Protein AF-A0A4R6C661-F1 (afdb_monomer_lite)

Organism: NCBI:txid1855823

Sequence (114 aa):
MKEDKLIQKWIRKNAFLNRPDEMLYRSRSTDLLYTQWMSAYVLKYIHFNYHDKVLCIGCHGGRWVSDIDRTVNIKGYILDQSVRQLQHAMHLYPHFNYDIQIIIFPLKNASFIR

InterPro domains:
  IPR029063 S-adenosyl-L-methionine-dependent methyltransferase superfamily [SSF53335] (18-104)

Foldseek 3Di:
DVVVVVVVVVVVVVVLLPDDLDPDPDDPPVCVVVLVVVLVVCVVPPDDAAAAEDEDEQNQLVQSVLVCCVVHVYHYDYHYSDSVSVVSVVVSPVNYDDDPDPPPDPPPDPPPDD

Secondary structure (DSSP, 8-state):
-HHHHHHHHHHHHHHHHT-------S-HHHHHHHHHHHHHHHHHH----TT-EEEEES-TT-HHHHHHHHHH--EEEEE-S-HHHHHHHHHH-TT------------S------

pLDDT: mean 71.37, std 15.48, range [35.06, 88.75]

Radius of gyration: 16.76 Å; chains: 1; bounding box: 48×44×36 Å

Structure (mmCIF, N/CA/C/O backbone):
data_AF-A0A4R6C661-F1
#
_entry.id   AF-A0A4R6C661-F1
#
loop_
_atom_site.group_PDB
_atom_site.id
_atom_site.type_symbol
_atom_site.label_atom_id
_atom_site.label_alt_id
_atom_site.label_comp_id
_atom_site.label_asym_id
_atom_site.label_entity_id
_atom_site.label_seq_id
_atom_site.pdbx_PDB_ins_code
_atom_site.Cartn_x
_atom_site.Cartn_y
_atom_site.Cartn_z
_atom_site.occupancy
_atom_site.B_iso_or_equiv
_atom_site.auth_seq_id
_atom_site.auth_comp_id
_atom_site.auth_asym_id
_atom_site.auth_atom_id
_atom_site.pdbx_PDB_model_num
ATOM 1 N N . MET A 1 1 ? 30.796 6.209 1.077 1.00 59.41 1 MET A N 1
ATOM 2 C CA . MET A 1 1 ? 30.272 4.986 1.749 1.00 59.41 1 MET A CA 1
ATOM 3 C C . MET A 1 1 ? 28.800 5.063 2.184 1.00 59.41 1 MET A C 1
ATOM 5 O O . MET A 1 1 ? 28.069 4.122 1.894 1.00 59.41 1 MET A O 1
ATOM 9 N N . LYS A 1 2 ? 28.327 6.108 2.895 1.00 72.88 2 LYS A N 1
ATOM 10 C CA . LYS A 1 2 ? 26.875 6.279 3.163 1.00 72.88 2 LYS A CA 1
ATOM 11 C C . LYS A 1 2 ? 26.110 6.774 1.926 1.00 72.88 2 LYS A C 1
ATOM 13 O O . LYS A 1 2 ? 25.039 6.247 1.646 1.00 72.88 2 LYS A O 1
ATOM 18 N N . GLU A 1 3 ? 26.687 7.701 1.162 1.00 76.88 3 GLU A N 1
ATOM 19 C CA . GLU A 1 3 ? 26.080 8.227 -0.072 1.00 76.88 3 GLU A CA 1
ATOM 20 C C . GLU A 1 3 ? 25.960 7.171 -1.171 1.00 76.88 3 GLU A C 1
ATOM 22 O O . GLU A 1 3 ? 24.870 6.977 -1.694 1.00 76.88 3 GLU A O 1
ATOM 27 N N . ASP A 1 4 ? 27.013 6.396 -1.439 1.00 83.94 4 ASP A N 1
ATOM 28 C CA . ASP A 1 4 ? 26.970 5.333 -2.459 1.00 83.94 4 ASP A CA 1
ATOM 29 C C . ASP A 1 4 ? 25.861 4.311 -2.184 1.00 83.94 4 ASP A C 1
ATOM 31 O O . ASP A 1 4 ? 25.165 3.865 -3.094 1.00 83.94 4 ASP A O 1
ATOM 35 N N . LYS A 1 5 ? 25.638 3.974 -0.906 1.00 79.81 5 LYS A N 1
ATOM 36 C CA . LYS A 1 5 ? 24.543 3.086 -0.492 1.00 79.81 5 LYS A CA 1
ATOM 37 C C . LYS A 1 5 ? 23.172 3.703 -0.769 1.00 79.81 5 LYS A C 1
ATOM 39 O O . LYS A 1 5 ? 22.267 2.984 -1.190 1.00 79.81 5 LYS A O 1
ATOM 44 N N . LEU A 1 6 ? 23.009 5.008 -0.551 1.00 76.56 6 LEU A N 1
ATOM 45 C CA . LEU A 1 6 ? 21.767 5.725 -0.852 1.00 76.56 6 LEU A CA 1
ATOM 46 C C . LEU A 1 6 ? 21.530 5.824 -2.363 1.00 76.56 6 LEU A C 1
ATOM 48 O O . LEU A 1 6 ? 20.419 5.548 -2.810 1.00 76.56 6 LEU A O 1
ATOM 52 N N . ILE A 1 7 ? 22.571 6.116 -3.144 1.00 81.44 7 ILE A N 1
ATOM 53 C CA . ILE A 1 7 ? 22.522 6.161 -4.612 1.00 81.44 7 ILE A CA 1
ATOM 54 C C . ILE A 1 7 ? 22.113 4.794 -5.168 1.00 81.44 7 ILE A C 1
ATOM 56 O O . ILE A 1 7 ? 21.169 4.697 -5.947 1.00 81.44 7 ILE A O 1
ATOM 60 N N . GLN A 1 8 ? 22.746 3.712 -4.711 1.00 83.06 8 GLN A N 1
ATOM 61 C CA . GLN A 1 8 ? 22.391 2.353 -5.130 1.00 83.06 8 GLN A CA 1
ATOM 62 C C . GLN A 1 8 ? 20.962 1.973 -4.722 1.00 83.06 8 GLN A C 1
ATOM 64 O O . GLN A 1 8 ? 20.235 1.348 -5.499 1.00 83.06 8 GLN A O 1
ATOM 69 N N . LYS A 1 9 ? 20.515 2.386 -3.528 1.00 81.25 9 LYS A N 1
ATOM 70 C CA . LYS A 1 9 ? 19.126 2.192 -3.086 1.00 81.25 9 LYS A CA 1
ATOM 71 C C . LYS A 1 9 ? 18.142 2.953 -3.983 1.00 81.25 9 LYS A C 1
ATOM 73 O O . LYS A 1 9 ? 17.096 2.407 -4.330 1.00 81.25 9 LYS A O 1
ATOM 78 N N . TRP A 1 10 ? 18.489 4.171 -4.395 1.00 78.50 10 TRP A N 1
ATOM 79 C CA . TRP A 1 10 ? 17.688 4.995 -5.299 1.00 78.50 10 TRP A CA 1
ATOM 80 C C . TRP A 1 10 ? 17.608 4.415 -6.715 1.00 78.50 10 TRP A C 1
ATOM 82 O O . TRP A 1 10 ? 16.513 4.289 -7.258 1.00 78.50 10 TRP A O 1
ATOM 92 N N . ILE A 1 11 ? 18.734 3.975 -7.285 1.00 81.44 11 ILE A N 1
ATOM 93 C CA . ILE A 1 11 ? 18.780 3.327 -8.607 1.00 81.44 11 ILE A CA 1
ATOM 94 C C . ILE A 1 11 ? 17.877 2.090 -8.627 1.00 81.44 11 ILE A C 1
ATOM 96 O O . ILE A 1 11 ? 17.048 1.946 -9.524 1.00 81.44 11 ILE A O 1
ATOM 100 N N . ARG A 1 12 ? 17.973 1.227 -7.605 1.00 81.94 12 ARG A N 1
ATOM 101 C CA . ARG A 1 12 ? 17.108 0.040 -7.477 1.00 81.94 12 ARG A CA 1
ATOM 102 C C . ARG A 1 12 ? 15.631 0.413 -7.372 1.00 81.94 12 ARG A C 1
ATOM 104 O O . ARG A 1 12 ? 14.800 -0.243 -7.994 1.00 81.94 12 ARG A O 1
ATOM 111 N N . LYS A 1 13 ? 15.309 1.473 -6.621 1.00 75.88 13 LYS A N 1
ATOM 112 C CA . LY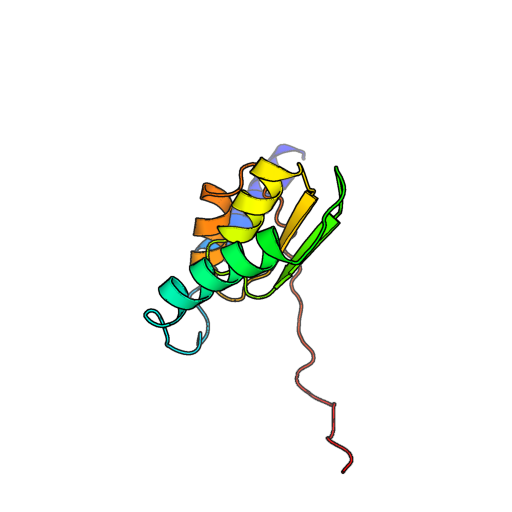S A 1 13 ? 13.940 1.989 -6.500 1.00 75.88 13 LYS A CA 1
ATOM 113 C C . LYS A 1 13 ? 13.403 2.441 -7.858 1.00 75.88 13 LYS A C 1
ATOM 115 O O . LYS A 1 13 ? 12.354 1.967 -8.271 1.00 75.88 13 LYS A O 1
ATOM 120 N N . ASN A 1 14 ? 14.131 3.298 -8.569 1.00 79.12 14 ASN A N 1
ATOM 121 C CA . ASN A 1 14 ? 13.705 3.792 -9.880 1.00 79.12 14 ASN A CA 1
ATOM 122 C C . ASN A 1 14 ? 13.568 2.669 -10.910 1.00 79.12 14 ASN A C 1
ATOM 124 O O . ASN A 1 14 ? 12.598 2.645 -11.661 1.00 79.12 14 ASN A O 1
ATOM 128 N N . ALA A 1 15 ? 14.495 1.709 -10.916 1.00 80.94 15 ALA A N 1
ATOM 129 C CA . ALA A 1 15 ? 14.414 0.554 -11.801 1.00 80.94 15 ALA A CA 1
ATOM 130 C C . ALA A 1 15 ? 13.159 -0.290 -11.535 1.00 80.94 15 ALA A C 1
ATOM 132 O O . ALA A 1 15 ? 12.548 -0.767 -12.482 1.00 80.94 15 ALA A O 1
ATOM 133 N N . PHE A 1 16 ? 12.763 -0.462 -10.269 1.00 76.25 16 PHE A N 1
ATOM 134 C CA . PHE A 1 16 ? 11.530 -1.160 -9.898 1.00 76.25 16 PHE A CA 1
ATOM 135 C C . PHE A 1 16 ? 10.277 -0.380 -10.314 1.00 76.25 16 PHE A C 1
ATOM 137 O O . PHE A 1 16 ? 9.399 -0.943 -10.958 1.00 76.25 16 PHE A O 1
ATOM 144 N N . LEU A 1 17 ? 10.225 0.917 -9.996 1.00 73.56 17 LEU A N 1
ATOM 145 C CA . LEU A 1 17 ? 9.088 1.801 -10.282 1.00 73.56 17 LEU A CA 1
ATOM 146 C C . LEU A 1 17 ? 8.780 1.944 -11.780 1.00 73.56 17 LEU A C 1
ATOM 148 O O . LEU A 1 17 ? 7.640 2.213 -12.144 1.00 73.56 17 LEU A O 1
ATOM 152 N N . ASN A 1 18 ? 9.784 1.756 -12.636 1.00 77.75 18 ASN A N 1
ATOM 153 C CA . ASN A 1 18 ? 9.648 1.855 -14.087 1.00 77.75 18 ASN A CA 1
ATOM 154 C C . ASN A 1 18 ? 9.471 0.496 -14.782 1.00 77.75 18 ASN A C 1
ATOM 156 O O . ASN A 1 18 ? 9.477 0.446 -16.014 1.00 77.75 18 ASN A O 1
ATOM 160 N N . ARG A 1 19 ? 9.336 -0.615 -14.040 1.00 73.44 19 ARG A N 1
ATOM 161 C CA . ARG A 1 19 ? 9.057 -1.914 -14.666 1.00 73.44 19 ARG A CA 1
ATOM 162 C C . ARG A 1 19 ? 7.684 -1.883 -15.346 1.00 73.44 19 ARG A C 1
ATOM 164 O O . ARG A 1 19 ? 6.741 -1.330 -14.776 1.00 73.44 19 ARG A O 1
ATOM 171 N N . PRO A 1 20 ? 7.546 -2.471 -16.546 1.00 70.94 20 PRO A N 1
ATOM 172 C CA . PRO A 1 20 ? 6.233 -2.670 -17.139 1.00 70.94 20 PRO A CA 1
ATOM 173 C C . PRO A 1 20 ? 5.406 -3.588 -16.234 1.00 70.94 20 PRO A C 1
ATOM 175 O O . PRO A 1 20 ? 5.946 -4.503 -15.616 1.00 70.94 20 PRO A O 1
ATOM 178 N N . ASP A 1 21 ? 4.098 -3.350 -16.162 1.00 66.12 21 ASP A N 1
ATOM 179 C CA . ASP A 1 21 ? 3.200 -4.284 -15.489 1.00 66.12 21 ASP A CA 1
ATOM 180 C C . ASP A 1 21 ? 3.219 -5.617 -16.257 1.00 66.12 21 ASP A C 1
ATOM 182 O O . ASP A 1 21 ? 2.717 -5.701 -17.382 1.00 66.12 21 ASP A O 1
ATOM 186 N N . GLU A 1 22 ? 3.828 -6.652 -15.684 1.00 62.00 22 GLU A N 1
ATOM 187 C CA . GLU A 1 22 ? 3.827 -7.992 -16.270 1.00 62.00 22 GLU A CA 1
ATOM 188 C C . GLU A 1 22 ? 2.397 -8.547 -16.244 1.00 62.00 22 GLU A C 1
ATOM 190 O O . GLU A 1 22 ? 1.809 -8.648 -15.174 1.00 62.00 22 GLU A O 1
ATOM 195 N N . MET A 1 23 ? 1.829 -8.835 -17.427 1.00 54.38 23 MET A N 1
ATOM 196 C CA . MET A 1 23 ? 0.532 -9.496 -17.689 1.00 54.38 23 MET A CA 1
ATOM 197 C C . MET A 1 23 ? -0.483 -9.508 -16.528 1.00 54.38 23 MET A C 1
ATOM 199 O O . MET A 1 23 ? -1.004 -10.553 -16.139 1.00 54.38 23 MET A O 1
ATOM 203 N N . LEU A 1 24 ? -0.820 -8.328 -16.005 1.00 54.56 24 LEU A N 1
ATOM 204 C CA . LEU A 1 24 ? -1.910 -8.185 -15.050 1.00 54.56 24 LEU A CA 1
ATOM 205 C C . LEU A 1 24 ? -3.205 -8.535 -15.769 1.00 54.56 24 LEU A C 1
ATOM 207 O O . LEU A 1 24 ? -3.547 -7.900 -16.774 1.00 54.56 24 LEU A O 1
ATOM 211 N N . TYR A 1 25 ? -3.914 -9.547 -15.271 1.00 50.19 25 TYR A N 1
ATOM 212 C CA . TYR A 1 25 ? -5.229 -9.910 -15.782 1.00 50.19 25 TYR A CA 1
ATOM 213 C C . TYR A 1 25 ? -6.087 -8.647 -15.898 1.00 50.19 25 TYR A C 1
ATOM 215 O O . TYR A 1 25 ? -6.327 -7.925 -14.930 1.00 50.19 25 TYR A O 1
ATOM 223 N N . ARG A 1 26 ? -6.475 -8.349 -17.142 1.00 49.50 26 ARG A N 1
ATOM 224 C CA . ARG A 1 26 ? -7.253 -7.176 -17.524 1.00 49.50 26 ARG A CA 1
ATOM 225 C C . ARG A 1 26 ? -8.552 -7.152 -16.733 1.00 49.50 26 ARG A C 1
ATOM 227 O O . ARG A 1 26 ? -9.484 -7.857 -17.097 1.00 49.50 26 ARG A O 1
ATOM 234 N N . SER A 1 27 ? -8.652 -6.268 -15.749 1.00 52.91 27 SER A N 1
ATOM 235 C CA . SER A 1 27 ? -9.954 -5.749 -15.351 1.00 52.91 27 SER A CA 1
ATOM 236 C C . SER A 1 27 ? -9.865 -4.417 -14.604 1.00 52.91 27 SER A C 1
ATOM 238 O O . SER A 1 27 ? -10.164 -4.309 -13.420 1.00 52.91 27 SER A O 1
ATOM 240 N N . ARG A 1 28 ? -9.514 -3.346 -15.331 1.00 55.28 28 ARG A N 1
ATOM 241 C CA . ARG A 1 28 ? -9.591 -1.966 -14.806 1.00 55.28 28 ARG A CA 1
ATOM 242 C C . ARG A 1 28 ? -10.980 -1.605 -14.253 1.00 55.28 28 ARG A C 1
ATOM 244 O O . ARG A 1 28 ? -11.088 -0.695 -13.441 1.00 55.28 28 ARG A O 1
ATOM 251 N N . SER A 1 29 ? -12.028 -2.289 -14.713 1.00 54.94 29 SER A N 1
ATOM 252 C CA . SER A 1 29 ? -13.424 -1.968 -14.406 1.00 54.94 29 SER A CA 1
ATOM 253 C C . SER A 1 29 ? -13.957 -2.691 -13.167 1.00 54.94 29 SER A C 1
ATOM 255 O O . SER A 1 29 ? -14.735 -2.100 -12.424 1.00 54.94 29 SER A O 1
ATOM 257 N N . THR A 1 30 ? -13.555 -3.945 -12.911 1.00 56.50 30 THR A N 1
ATOM 258 C CA . THR A 1 30 ? -14.001 -4.648 -11.690 1.00 56.50 30 THR A CA 1
ATOM 259 C C . THR A 1 30 ? -13.293 -4.133 -10.447 1.00 56.50 30 THR A C 1
ATOM 261 O O . THR A 1 30 ? -13.900 -4.134 -9.380 1.00 56.50 30 THR A O 1
ATOM 264 N N . ASP A 1 31 ? -12.059 -3.641 -10.584 1.00 60.56 31 ASP 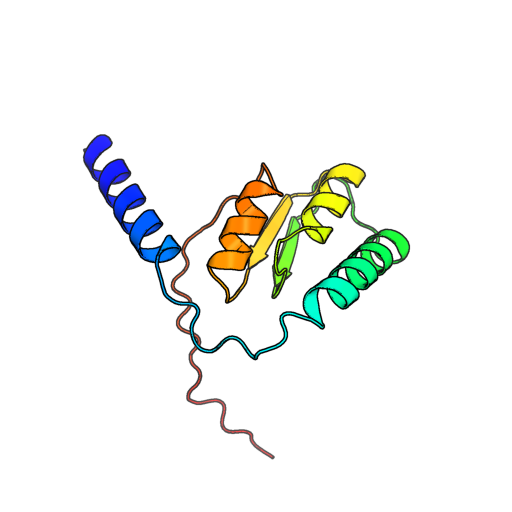A N 1
ATOM 265 C CA . ASP A 1 31 ? -11.258 -3.138 -9.466 1.00 60.56 31 ASP A CA 1
ATOM 266 C C . ASP A 1 31 ? -12.009 -2.069 -8.661 1.00 60.56 31 ASP A C 1
ATOM 268 O O . ASP A 1 31 ? -12.175 -2.209 -7.452 1.00 60.56 31 ASP A O 1
ATOM 272 N N . LEU A 1 32 ? -12.544 -1.027 -9.306 1.00 62.44 32 LEU A N 1
ATOM 273 C CA . LEU A 1 32 ? -13.150 0.110 -8.596 1.00 62.44 32 LEU A CA 1
ATOM 274 C C . LEU A 1 32 ? -14.360 -0.278 -7.732 1.00 62.44 32 LEU A C 1
ATOM 276 O O . LEU A 1 32 ? -14.496 0.222 -6.615 1.00 62.44 32 LEU A O 1
ATOM 280 N N . LEU A 1 33 ? -15.211 -1.183 -8.220 1.00 65.62 33 LEU A N 1
ATOM 281 C CA . LEU A 1 33 ? -16.395 -1.633 -7.484 1.00 65.62 33 LEU A CA 1
ATOM 282 C C . LEU A 1 33 ? -16.024 -2.610 -6.365 1.00 65.62 33 LEU A C 1
ATOM 284 O O . LEU A 1 33 ? -16.467 -2.441 -5.228 1.00 65.62 33 LEU A O 1
ATOM 288 N N . TYR A 1 34 ? -15.162 -3.589 -6.658 1.00 69.69 34 TYR A N 1
ATOM 289 C CA . TYR A 1 34 ? -14.755 -4.584 -5.666 1.00 69.69 34 TYR A CA 1
ATOM 290 C C . TYR A 1 34 ? -13.952 -3.966 -4.522 1.00 69.69 34 TYR A C 1
ATOM 292 O O . TYR A 1 34 ? -14.194 -4.308 -3.365 1.00 69.69 34 TYR A O 1
ATOM 300 N N . THR A 1 35 ? -13.050 -3.016 -4.800 1.00 69.88 35 THR A N 1
ATOM 301 C CA . THR A 1 35 ? -12.212 -2.431 -3.737 1.00 69.88 35 THR A CA 1
ATOM 302 C C . THR A 1 35 ? -13.051 -1.664 -2.713 1.00 69.88 35 THR A C 1
ATOM 304 O O . THR A 1 35 ? -12.792 -1.742 -1.512 1.00 69.88 35 THR A O 1
ATOM 307 N N . GLN A 1 36 ? -14.076 -0.930 -3.163 1.00 72.38 36 GLN A N 1
ATOM 308 C CA . GLN A 1 36 ? -14.936 -0.160 -2.263 1.00 72.38 36 GLN A CA 1
ATOM 309 C C . GLN A 1 36 ? -15.810 -1.075 -1.400 1.00 72.38 36 GLN A C 1
ATOM 311 O O . GLN A 1 36 ? -15.930 -0.852 -0.194 1.00 72.38 36 GLN A O 1
ATOM 316 N N . TRP A 1 37 ? -16.387 -2.119 -1.999 1.00 77.75 37 TRP A N 1
ATOM 317 C CA . TRP A 1 37 ? -17.197 -3.093 -1.267 1.00 77.75 37 TRP A CA 1
ATOM 318 C C . TRP A 1 37 ? -16.361 -3.864 -0.251 1.00 77.75 37 TRP A C 1
ATOM 320 O O . TRP A 1 37 ? -16.805 -4.060 0.879 1.00 77.75 37 TRP A O 1
ATOM 330 N N . MET A 1 38 ? -15.130 -4.228 -0.614 1.00 76.88 38 MET A N 1
ATOM 331 C CA . MET A 1 38 ? -14.247 -4.951 0.290 1.00 76.88 38 MET A CA 1
ATOM 332 C C . MET A 1 38 ? -13.755 -4.076 1.446 1.00 76.88 38 MET A C 1
ATOM 334 O O . MET A 1 38 ? -13.720 -4.550 2.578 1.00 76.88 38 MET A O 1
ATOM 338 N N . SER A 1 39 ? -13.473 -2.788 1.204 1.00 74.88 39 SER A N 1
ATOM 339 C CA . SER A 1 39 ? -13.161 -1.830 2.280 1.00 74.88 39 SER A CA 1
ATOM 340 C C . SER A 1 39 ? -14.292 -1.768 3.311 1.00 74.88 39 SER A C 1
ATOM 342 O O . SER A 1 39 ? -14.075 -1.979 4.505 1.00 74.88 39 SER A O 1
ATOM 344 N N . ALA A 1 40 ? -15.529 -1.571 2.840 1.00 80.25 40 ALA A N 1
ATOM 345 C CA . ALA A 1 40 ? -16.701 -1.495 3.706 1.00 80.25 40 ALA A CA 1
ATOM 346 C C . ALA A 1 40 ? -16.968 -2.812 4.455 1.00 80.25 40 ALA A C 1
ATOM 348 O O . ALA A 1 40 ? -17.312 -2.790 5.635 1.00 80.25 40 ALA A O 1
ATOM 349 N N . TYR A 1 41 ? -16.792 -3.957 3.788 1.00 84.06 41 TYR A N 1
ATOM 350 C CA . TYR A 1 41 ? -16.931 -5.273 4.407 1.00 84.06 41 TYR A CA 1
ATOM 351 C C . TYR A 1 41 ? -15.922 -5.466 5.544 1.00 84.06 41 TYR A C 1
ATOM 353 O O . TYR A 1 41 ? -16.304 -5.820 6.659 1.00 84.06 41 TYR A O 1
ATOM 361 N N . VAL A 1 42 ? -14.644 -5.193 5.284 1.00 81.12 42 VAL A N 1
ATOM 362 C CA . VAL A 1 42 ? -13.567 -5.396 6.258 1.00 81.12 42 VAL A CA 1
ATOM 363 C C . VAL A 1 42 ? -13.753 -4.494 7.475 1.00 81.12 42 VAL A C 1
ATOM 365 O O . VAL A 1 42 ? -13.709 -4.989 8.594 1.00 81.12 42 VAL A O 1
ATOM 368 N N . LEU A 1 43 ? -14.058 -3.209 7.276 1.00 78.94 43 LEU A N 1
ATOM 369 C CA . LEU A 1 43 ? -14.314 -2.277 8.381 1.00 78.94 43 LEU A CA 1
ATOM 370 C C . LEU A 1 43 ? -15.541 -2.655 9.223 1.00 78.94 43 LEU A C 1
ATOM 372 O O . LEU A 1 43 ? -15.575 -2.374 10.417 1.00 78.94 43 LEU A O 1
ATOM 376 N N . LYS A 1 44 ? -16.561 -3.265 8.608 1.00 86.00 44 LYS A N 1
ATOM 377 C CA . LYS A 1 44 ? -17.812 -3.608 9.295 1.00 86.00 44 LYS A CA 1
ATOM 378 C C . LYS A 1 44 ? -17.734 -4.926 10.062 1.00 86.00 44 LYS A C 1
ATOM 380 O O . LYS A 1 44 ? -18.339 -5.035 11.124 1.00 86.00 44 LYS A O 1
ATOM 385 N N . TYR A 1 45 ? -17.059 -5.931 9.507 1.00 87.00 45 TYR A N 1
ATOM 386 C CA . TYR A 1 45 ? -17.132 -7.306 10.013 1.00 87.00 45 TYR A CA 1
ATOM 387 C C . TYR A 1 45 ? -15.825 -7.826 10.608 1.00 87.00 45 TYR A C 1
ATOM 389 O O . TYR A 1 45 ? -15.851 -8.839 11.302 1.00 87.00 45 TYR A O 1
ATOM 397 N N . ILE A 1 46 ? -14.694 -7.165 10.356 1.00 85.94 46 ILE A N 1
ATOM 398 C CA . ILE A 1 46 ? -13.403 -7.559 10.919 1.00 85.94 46 ILE A CA 1
ATOM 399 C C . ILE A 1 46 ? -13.031 -6.576 12.023 1.00 85.94 46 ILE A C 1
ATOM 401 O O . ILE A 1 46 ? -13.082 -5.360 11.850 1.00 85.94 46 ILE A O 1
ATOM 405 N N . HIS A 1 47 ? -12.654 -7.115 13.177 1.00 85.12 47 HIS A N 1
ATOM 406 C CA . HIS A 1 47 ? -12.105 -6.324 14.267 1.00 85.12 47 HIS A CA 1
ATOM 407 C C . HIS A 1 47 ? -10.585 -6.337 14.205 1.00 85.12 47 HIS A C 1
ATOM 409 O O . HIS A 1 47 ? -9.961 -7.395 14.185 1.00 85.12 47 HIS A O 1
ATOM 415 N N . PHE A 1 48 ? -10.018 -5.136 14.184 1.00 85.75 48 PHE A N 1
ATOM 416 C CA . PHE A 1 48 ? -8.593 -4.894 14.335 1.00 85.75 48 PHE A CA 1
ATOM 417 C C . PHE A 1 48 ? -8.367 -4.263 15.703 1.00 85.75 48 PHE A C 1
ATOM 419 O O . PHE A 1 48 ? -9.175 -3.450 16.155 1.00 85.75 48 PHE A 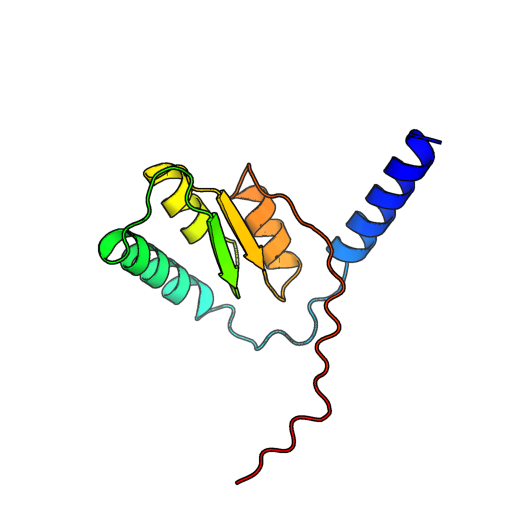O 1
ATOM 426 N N . ASN A 1 49 ? -7.268 -4.623 16.351 1.00 88.31 49 ASN A N 1
ATOM 427 C CA . ASN A 1 49 ? -6.795 -3.934 17.537 1.00 88.31 49 ASN A CA 1
ATOM 428 C C . ASN A 1 49 ? -5.814 -2.829 17.147 1.00 88.31 49 ASN A C 1
ATOM 430 O O . ASN A 1 49 ? -5.195 -2.838 16.077 1.00 88.31 49 ASN A O 1
ATOM 434 N N . TYR A 1 50 ? -5.652 -1.877 18.060 1.00 87.44 50 TYR A N 1
ATOM 435 C CA . TYR A 1 50 ? -4.657 -0.824 17.938 1.00 87.44 50 TYR A CA 1
ATOM 436 C C . TYR A 1 50 ? -3.256 -1.426 17.733 1.00 87.44 50 TYR A C 1
ATOM 438 O O . TYR A 1 50 ? -2.839 -2.301 18.492 1.00 87.44 50 TYR A O 1
ATOM 446 N N . HIS A 1 51 ? -2.534 -0.949 16.715 1.00 86.31 51 HIS A N 1
ATOM 447 C CA . HIS A 1 51 ? -1.208 -1.432 16.304 1.00 86.31 51 HIS A CA 1
ATOM 448 C C . HIS A 1 51 ? -1.115 -2.875 15.779 1.00 86.31 51 HIS A C 1
ATOM 450 O O . HIS A 1 51 ? -0.002 -3.398 15.629 1.00 86.31 51 HIS A O 1
ATOM 456 N N . ASP A 1 52 ? -2.233 -3.500 15.406 1.00 88.62 52 ASP A N 1
ATOM 457 C CA . ASP A 1 52 ? -2.184 -4.787 14.712 1.00 88.62 52 ASP A CA 1
ATOM 458 C C . ASP A 1 52 ? -1.395 -4.693 13.397 1.00 88.62 52 ASP A C 1
ATOM 460 O O . ASP A 1 52 ? -1.441 -3.701 12.666 1.00 88.62 52 ASP A O 1
ATOM 464 N N . LYS A 1 53 ? -0.645 -5.754 13.082 1.00 88.75 53 LYS A N 1
ATOM 465 C CA . LYS A 1 53 ? 0.095 -5.876 11.820 1.00 88.75 53 LYS A CA 1
ATOM 466 C C . LYS A 1 53 ? -0.805 -6.521 10.775 1.00 88.75 53 LYS A C 1
ATOM 468 O O . LYS A 1 53 ? -1.174 -7.682 10.925 1.00 88.75 53 LYS A O 1
ATOM 473 N N . VAL A 1 54 ? -1.099 -5.803 9.696 1.00 85.12 54 VAL A N 1
ATOM 474 C CA . VAL A 1 54 ? -2.017 -6.266 8.647 1.00 85.12 54 VAL A CA 1
ATOM 475 C C . VAL A 1 54 ? -1.255 -6.426 7.341 1.00 85.12 54 VAL A C 1
ATOM 477 O O . VAL A 1 54 ? -0.727 -5.453 6.810 1.00 85.12 54 VAL A O 1
ATOM 480 N N . LEU A 1 55 ? -1.192 -7.654 6.821 1.00 85.81 55 LEU A N 1
ATOM 481 C CA . LEU A 1 55 ? -0.689 -7.926 5.476 1.00 85.81 55 LEU A CA 1
ATOM 482 C C . LEU A 1 55 ? -1.856 -7.946 4.495 1.00 85.81 55 LEU A C 1
ATOM 484 O O . LEU A 1 55 ? -2.804 -8.710 4.647 1.00 85.81 55 LEU A O 1
ATOM 488 N N . CYS A 1 56 ? -1.736 -7.134 3.462 1.00 80.94 56 CYS A N 1
ATOM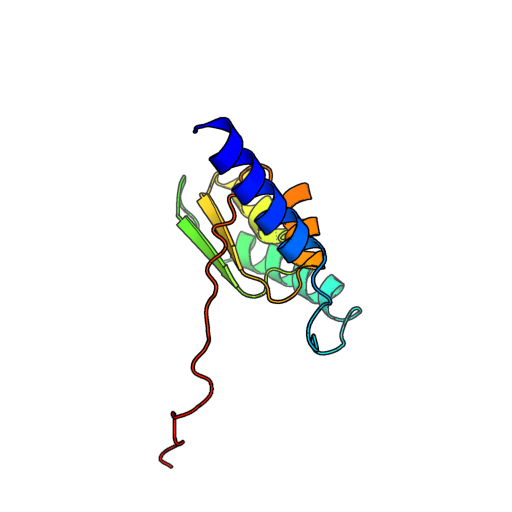 489 C CA . CYS A 1 56 ? -2.671 -7.055 2.369 1.00 80.94 56 CYS A CA 1
ATOM 490 C C . CYS A 1 56 ? -1.982 -7.554 1.089 1.00 80.94 56 CYS A C 1
ATOM 492 O O . CYS A 1 56 ? -0.887 -7.105 0.748 1.00 80.94 56 CYS A O 1
ATOM 494 N N . ILE A 1 57 ? -2.621 -8.497 0.394 1.00 81.19 57 ILE A N 1
ATOM 495 C CA . ILE A 1 57 ? -2.152 -9.093 -0.864 1.00 81.19 57 ILE A CA 1
ATOM 496 C C . ILE A 1 57 ? -3.188 -8.771 -1.942 1.00 81.19 57 ILE A C 1
ATOM 498 O O . ILE A 1 57 ? -4.370 -9.028 -1.732 1.00 81.19 57 ILE A O 1
ATOM 502 N N . GLY A 1 58 ? -2.762 -8.218 -3.079 1.00 75.62 58 GLY A N 1
ATOM 503 C CA . GLY A 1 58 ? -3.682 -7.769 -4.132 1.00 75.62 58 GLY A CA 1
ATOM 504 C C . GLY A 1 58 ? -4.487 -6.546 -3.696 1.00 75.62 58 GLY A C 1
ATOM 505 O O . GLY A 1 58 ? -5.702 -6.487 -3.853 1.00 75.62 58 GLY A O 1
ATOM 506 N N . CYS A 1 59 ? -3.817 -5.585 -3.061 1.00 73.50 59 CYS A N 1
ATOM 507 C CA . CYS A 1 59 ? -4.458 -4.417 -2.459 1.00 73.50 59 CYS A CA 1
ATOM 508 C C . CYS A 1 59 ? -4.923 -3.377 -3.471 1.00 73.50 59 CYS A C 1
ATOM 510 O O . CYS A 1 59 ? -5.554 -2.393 -3.065 1.00 73.50 59 CYS A O 1
ATOM 512 N N . HIS A 1 60 ? -4.536 -3.536 -4.739 1.00 78.25 60 HIS A N 1
ATOM 513 C CA . HIS A 1 60 ? -4.619 -2.504 -5.755 1.00 78.25 60 HIS A CA 1
ATOM 514 C C . HIS A 1 60 ? -4.014 -1.206 -5.192 1.00 78.25 60 HIS A C 1
ATOM 516 O O . HIS A 1 60 ? -2.913 -1.215 -4.639 1.00 78.25 60 HIS A O 1
ATOM 522 N N . GLY A 1 61 ? -4.737 -0.090 -5.258 1.00 77.00 61 GLY A N 1
ATOM 523 C CA . GLY A 1 61 ? -4.261 1.199 -4.760 1.00 77.00 61 GLY A CA 1
ATOM 524 C C . GLY A 1 61 ? -4.126 1.304 -3.235 1.00 77.00 61 GLY A C 1
ATOM 525 O O . GLY A 1 61 ? -3.826 2.384 -2.749 1.00 77.00 61 GLY A O 1
ATOM 526 N N . GLY A 1 62 ? -4.383 0.251 -2.450 1.00 80.44 62 GLY A N 1
ATOM 527 C CA . GLY A 1 62 ? -4.170 0.262 -0.994 1.00 80.44 62 GLY A CA 1
ATOM 528 C C . GLY A 1 62 ? -5.185 1.084 -0.189 1.00 80.44 62 GLY A C 1
ATOM 529 O O . GLY A 1 62 ? -4.993 1.298 1.006 1.00 80.44 62 GLY A O 1
ATOM 530 N N . ARG A 1 63 ? -6.282 1.527 -0.819 1.00 80.88 63 ARG A N 1
ATOM 531 C CA . ARG A 1 63 ? -7.291 2.411 -0.207 1.00 80.88 63 ARG A CA 1
ATOM 532 C C . ARG A 1 63 ? -7.880 1.849 1.087 1.00 80.88 63 ARG A C 1
ATOM 534 O O . ARG A 1 63 ? -7.900 2.537 2.095 1.00 80.88 63 ARG A O 1
ATOM 541 N N . TRP A 1 64 ? -8.303 0.592 1.071 1.00 80.81 64 TRP A N 1
ATOM 542 C CA . TRP A 1 64 ? -8.904 -0.057 2.235 1.00 80.81 64 TRP A CA 1
ATOM 543 C C . TRP A 1 64 ? -7.938 -0.204 3.417 1.00 80.81 64 TRP A C 1
ATOM 545 O O . TRP A 1 64 ? -8.335 0.024 4.552 1.00 80.81 64 TRP A O 1
ATOM 555 N N . VAL A 1 65 ? -6.656 -0.491 3.165 1.00 85.44 65 VAL A N 1
ATOM 556 C CA . VAL A 1 65 ? -5.622 -0.500 4.217 1.00 85.44 65 VAL A CA 1
ATOM 557 C C . VAL A 1 65 ? -5.480 0.890 4.837 1.00 85.44 65 VAL A C 1
ATOM 559 O O . VAL A 1 65 ? -5.392 1.010 6.056 1.00 85.44 65 VAL A O 1
ATOM 562 N N . SER A 1 66 ? -5.519 1.944 4.014 1.00 86.06 66 SER A N 1
ATOM 563 C CA . SER A 1 66 ? -5.513 3.325 4.505 1.00 86.06 66 SER A CA 1
ATOM 564 C C . SER A 1 66 ? -6.760 3.661 5.329 1.00 86.06 66 SER A C 1
ATOM 566 O O . SER A 1 66 ? -6.634 4.322 6.357 1.00 86.06 66 SER A O 1
ATOM 568 N N . ASP A 1 67 ? -7.943 3.198 4.921 1.00 84.44 67 ASP A N 1
ATOM 569 C CA . ASP A 1 67 ? -9.194 3.434 5.651 1.00 84.44 67 ASP A CA 1
ATOM 570 C C . ASP A 1 67 ? -9.202 2.725 7.025 1.00 84.44 67 ASP A C 1
ATOM 572 O O . ASP A 1 67 ? -9.595 3.324 8.030 1.00 84.44 67 ASP A O 1
ATOM 576 N N . ILE A 1 68 ? -8.716 1.478 7.095 1.00 84.88 68 ILE A N 1
ATOM 577 C CA . ILE A 1 68 ? -8.547 0.729 8.357 1.00 84.88 68 ILE A CA 1
ATOM 578 C C . ILE A 1 68 ? -7.558 1.444 9.276 1.00 84.88 68 ILE A C 1
ATOM 580 O O . ILE A 1 68 ? -7.849 1.650 10.454 1.00 84.88 68 ILE A O 1
ATOM 584 N N . ASP A 1 69 ? -6.415 1.871 8.741 1.00 86.88 69 ASP A N 1
ATOM 585 C CA . ASP A 1 69 ? -5.386 2.556 9.521 1.00 86.88 69 ASP A CA 1
ATOM 586 C C . ASP A 1 69 ? -5.863 3.885 10.100 1.00 86.88 69 ASP A C 1
ATOM 588 O O . ASP A 1 69 ? -5.671 4.156 11.280 1.00 86.88 69 ASP A O 1
ATOM 592 N N . ARG A 1 70 ? -6.599 4.676 9.317 1.00 85.69 70 ARG A N 1
ATOM 593 C CA . ARG A 1 70 ? -7.209 5.919 9.811 1.00 85.69 70 ARG A CA 1
ATOM 594 C C . ARG A 1 70 ? -8.203 5.695 10.949 1.00 85.69 70 ARG A C 1
ATOM 596 O O . ARG A 1 70 ? -8.434 6.614 11.728 1.00 85.69 70 ARG A O 1
ATOM 603 N N . THR A 1 71 ? -8.801 4.508 11.023 1.00 85.06 71 THR A N 1
ATOM 604 C CA . THR A 1 71 ? -9.837 4.178 12.008 1.00 85.06 71 THR A CA 1
ATOM 605 C C . THR A 1 71 ? -9.249 3.547 13.273 1.00 85.06 71 THR A C 1
ATOM 607 O O . THR A 1 71 ? -9.696 3.857 14.373 1.00 85.06 71 THR A O 1
ATOM 610 N N . VAL A 1 72 ? -8.250 2.669 13.131 1.00 85.00 72 VAL A N 1
ATOM 611 C CA . VAL A 1 72 ? -7.757 1.802 14.220 1.00 85.00 72 VAL A CA 1
ATOM 612 C C . VAL A 1 72 ? -6.257 1.981 14.513 1.00 85.00 72 VAL A C 1
ATOM 614 O O . VAL A 1 72 ? -5.783 1.535 15.554 1.00 85.00 72 VAL A O 1
ATOM 617 N N . ASN A 1 73 ? -5.508 2.684 13.657 1.00 86.44 73 ASN A N 1
ATOM 618 C CA . ASN A 1 73 ? -4.055 2.890 13.746 1.00 86.44 73 ASN A CA 1
ATOM 619 C C . ASN A 1 73 ? -3.258 1.568 13.711 1.00 86.44 73 ASN A C 1
ATOM 621 O O . ASN A 1 73 ? -2.626 1.148 14.689 1.00 86.44 73 ASN A O 1
ATOM 625 N N . ILE A 1 74 ? -3.331 0.886 12.569 1.00 87.81 74 ILE A N 1
ATOM 626 C CA . ILE A 1 74 ? -2.679 -0.403 12.308 1.00 87.81 74 ILE A CA 1
ATOM 627 C C . ILE A 1 74 ? -1.285 -0.207 11.696 1.00 87.81 74 ILE A C 1
ATOM 629 O O . ILE A 1 74 ? -0.896 0.865 11.247 1.00 87.81 74 ILE A O 1
ATOM 633 N N . LYS A 1 75 ? -0.510 -1.288 11.599 1.00 87.56 75 LYS A N 1
ATOM 634 C CA . LYS A 1 75 ? 0.702 -1.329 10.776 1.00 87.56 75 LYS A CA 1
ATOM 635 C C . LYS A 1 75 ? 0.447 -2.134 9.503 1.00 87.56 75 LYS A C 1
ATOM 637 O O . LYS A 1 75 ? 0.542 -3.364 9.518 1.00 87.56 75 LYS A O 1
ATOM 642 N N . GLY A 1 76 ? 0.136 -1.438 8.411 1.00 83.81 76 GLY A N 1
ATOM 643 C CA . GLY A 1 76 ? -0.168 -2.039 7.113 1.00 83.81 76 GLY A CA 1
ATOM 644 C C . GLY A 1 76 ? 1.072 -2.427 6.298 1.00 83.81 76 GLY A C 1
ATOM 645 O O . GLY A 1 76 ? 2.019 -1.652 6.175 1.00 83.81 76 GLY A O 1
ATOM 646 N N . TYR A 1 77 ? 1.035 -3.612 5.690 1.00 84.19 77 TYR A N 1
ATOM 647 C CA . TYR A 1 77 ? 1.974 -4.089 4.674 1.00 84.19 77 TYR A CA 1
ATOM 648 C C . TYR A 1 77 ? 1.187 -4.397 3.403 1.00 84.19 77 TYR A C 1
ATOM 650 O O . TYR A 1 77 ? 0.191 -5.113 3.456 1.00 84.19 77 TYR A O 1
ATOM 658 N N . ILE A 1 78 ? 1.620 -3.862 2.264 1.00 82.88 78 ILE A N 1
ATOM 659 C CA . ILE A 1 78 ? 0.911 -3.988 0.988 1.00 82.88 78 ILE A CA 1
ATOM 660 C C . ILE A 1 78 ? 1.799 -4.727 -0.007 1.00 82.88 78 ILE A C 1
ATOM 662 O O . ILE A 1 78 ? 2.931 -4.319 -0.267 1.00 82.88 78 ILE A O 1
ATOM 666 N N . LEU A 1 79 ? 1.256 -5.801 -0.571 1.00 79.75 79 LEU A N 1
ATOM 667 C CA . LEU A 1 79 ? 1.858 -6.591 -1.631 1.00 79.75 79 LEU A CA 1
ATOM 668 C C . LEU A 1 79 ? 0.928 -6.572 -2.847 1.00 79.75 79 LEU A C 1
ATOM 670 O O . LEU A 1 79 ? -0.239 -6.951 -2.750 1.00 79.75 79 LEU A O 1
ATOM 674 N N . ASP A 1 80 ? 1.445 -6.159 -3.998 1.00 77.75 80 ASP A N 1
ATOM 675 C CA . ASP A 1 80 ? 0.705 -6.166 -5.258 1.00 77.75 80 ASP A CA 1
ATOM 676 C C . ASP A 1 80 ? 1.650 -6.497 -6.419 1.00 77.75 80 ASP A C 1
ATOM 678 O O . ASP A 1 80 ? 2.848 -6.218 -6.365 1.00 77.75 80 ASP A O 1
ATOM 682 N N . GLN A 1 81 ? 1.102 -7.118 -7.458 1.00 75.38 81 GLN A N 1
ATOM 683 C CA . GLN A 1 81 ? 1.820 -7.446 -8.690 1.00 75.38 81 GLN A CA 1
ATOM 684 C C . GLN A 1 81 ? 1.969 -6.224 -9.609 1.00 75.38 81 GLN A C 1
ATOM 686 O O . GLN A 1 81 ? 2.913 -6.154 -10.394 1.00 75.38 81 GLN A O 1
ATOM 691 N N . SER A 1 82 ? 1.064 -5.244 -9.515 1.00 76.25 82 SER A N 1
ATOM 692 C CA . SER A 1 82 ? 1.139 -4.016 -10.299 1.00 76.25 82 SER A CA 1
ATOM 693 C C . SER A 1 82 ? 2.016 -2.979 -9.622 1.00 76.25 82 SER A C 1
ATOM 695 O O . SER A 1 82 ? 1.688 -2.441 -8.561 1.00 76.25 82 SER A O 1
ATOM 697 N N . VAL A 1 83 ? 3.090 -2.595 -10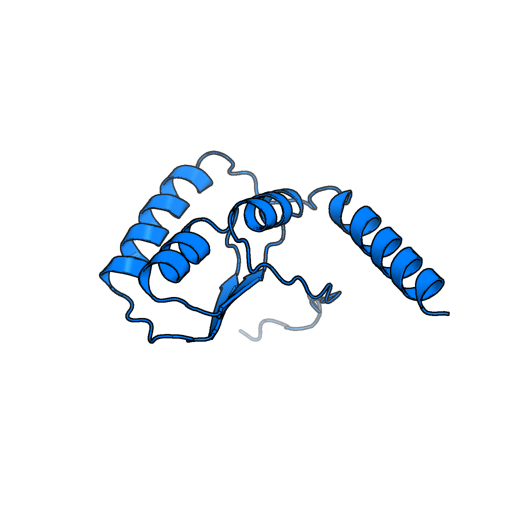.306 1.00 77.19 83 VAL A N 1
ATOM 698 C CA . VAL A 1 83 ? 3.962 -1.507 -9.856 1.00 77.19 83 VAL A CA 1
ATOM 699 C C . VAL A 1 83 ? 3.196 -0.185 -9.800 1.00 77.19 83 VAL A C 1
ATOM 701 O O . VAL A 1 83 ? 3.389 0.595 -8.868 1.00 77.19 83 VAL A O 1
ATOM 704 N N . ARG A 1 84 ? 2.274 0.052 -10.742 1.00 78.25 84 ARG A N 1
ATOM 705 C CA . ARG A 1 84 ? 1.431 1.258 -10.741 1.00 78.25 84 ARG A CA 1
ATOM 706 C C . ARG A 1 84 ? 0.464 1.306 -9.562 1.00 78.25 84 ARG A C 1
ATOM 708 O O . ARG A 1 84 ? 0.258 2.376 -8.994 1.00 78.25 84 ARG A O 1
ATOM 715 N N . GLN A 1 85 ? -0.104 0.170 -9.168 1.00 78.12 85 GLN A N 1
ATOM 716 C CA . GLN A 1 85 ? -0.961 0.112 -7.983 1.00 78.12 85 GLN A CA 1
ATOM 717 C C . GLN A 1 85 ? -0.155 0.302 -6.695 1.00 78.12 85 GLN A C 1
ATOM 719 O O . GLN A 1 85 ? -0.575 1.063 -5.827 1.00 78.12 85 GLN A O 1
ATOM 724 N N . LEU A 1 86 ? 1.047 -0.279 -6.607 1.00 79.06 86 LEU A N 1
ATOM 725 C CA . LEU A 1 86 ? 1.968 -0.020 -5.495 1.00 79.06 86 LEU A CA 1
ATOM 726 C C . LEU A 1 86 ? 2.342 1.462 -5.401 1.00 79.06 86 LEU A C 1
ATOM 728 O O . LEU A 1 86 ? 2.314 2.028 -4.313 1.00 79.06 86 LEU A O 1
ATOM 732 N N . GLN A 1 87 ? 2.638 2.115 -6.527 1.00 78.31 87 GLN A N 1
ATOM 733 C CA . GLN A 1 87 ? 2.879 3.561 -6.574 1.00 78.31 87 GLN A CA 1
ATOM 734 C C . GLN A 1 87 ? 1.679 4.354 -6.058 1.00 78.31 87 GLN A C 1
ATOM 736 O O . GLN A 1 87 ? 1.840 5.261 -5.245 1.00 78.31 87 GLN A O 1
ATOM 741 N N . HIS A 1 88 ? 0.472 3.997 -6.492 1.00 79.81 88 HIS A N 1
ATOM 742 C CA . HIS A 1 88 ? -0.748 4.629 -6.003 1.00 79.81 88 HIS A CA 1
ATOM 743 C C . HIS A 1 88 ? -0.913 4.434 -4.487 1.00 79.81 88 HIS A C 1
ATOM 745 O O . HIS A 1 88 ? -1.197 5.387 -3.762 1.00 79.81 88 HIS A O 1
ATOM 751 N N . ALA A 1 89 ? -0.654 3.225 -3.990 1.00 80.50 89 ALA A N 1
ATOM 752 C CA . ALA A 1 89 ? -0.707 2.908 -2.571 1.00 80.50 89 ALA A CA 1
ATOM 753 C C . ALA A 1 89 ? 0.321 3.693 -1.746 1.00 80.50 89 ALA A C 1
ATOM 755 O O . ALA A 1 89 ? -0.007 4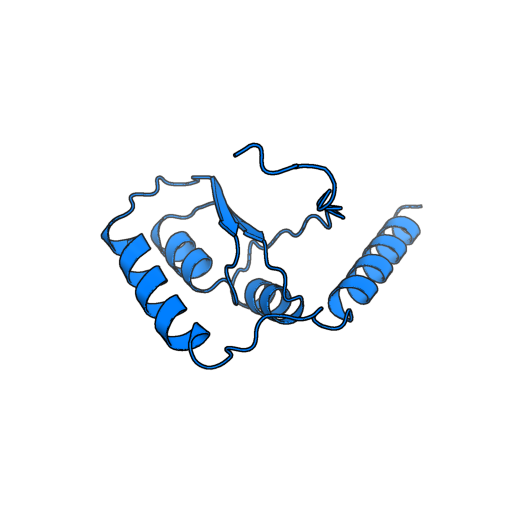.136 -0.649 1.00 80.50 89 ALA A O 1
ATOM 756 N N . MET A 1 90 ? 1.520 3.950 -2.281 1.00 79.56 90 MET A N 1
ATOM 757 C CA . MET A 1 90 ? 2.517 4.821 -1.642 1.00 79.56 90 MET A CA 1
ATOM 758 C C . MET A 1 90 ? 2.017 6.258 -1.462 1.00 79.56 90 MET A C 1
ATOM 760 O O . MET A 1 90 ? 2.404 6.920 -0.504 1.00 79.56 90 MET A O 1
ATOM 764 N N . HIS A 1 91 ? 1.180 6.755 -2.376 1.00 80.62 91 HIS A N 1
ATOM 765 C CA . HIS A 1 91 ? 0.591 8.089 -2.260 1.00 80.62 91 HIS A CA 1
ATOM 766 C C . HIS A 1 91 ? -0.581 8.137 -1.277 1.00 80.62 91 HIS A C 1
ATOM 768 O O . HIS A 1 91 ? -0.784 9.161 -0.627 1.00 80.62 91 HIS A O 1
ATOM 774 N N . LEU A 1 92 ? -1.354 7.053 -1.162 1.00 77.88 92 LEU A N 1
ATOM 775 C CA . LEU A 1 92 ? -2.504 6.993 -0.256 1.00 77.88 92 LEU A CA 1
ATOM 776 C C . LEU A 1 92 ? -2.125 6.633 1.183 1.00 77.88 92 LEU A C 1
ATOM 778 O O . LEU A 1 92 ? -2.765 7.116 2.118 1.00 77.88 92 LEU A O 1
ATOM 782 N N . TYR A 1 93 ? -1.105 5.796 1.366 1.00 78.25 93 TYR A N 1
ATOM 783 C CA . TYR A 1 93 ? -0.697 5.277 2.664 1.00 78.25 93 TYR A CA 1
ATOM 784 C C . TYR A 1 93 ? 0.626 5.922 3.117 1.00 78.25 93 TYR A C 1
ATOM 786 O O . TYR A 1 93 ? 1.692 5.551 2.629 1.00 78.25 93 TYR A O 1
ATOM 794 N N . PRO A 1 94 ? 0.611 6.881 4.060 1.00 64.38 94 PRO A N 1
ATOM 795 C CA . PRO A 1 94 ? 1.808 7.645 4.427 1.00 64.38 94 PRO A CA 1
ATOM 796 C C . PRO A 1 94 ? 2.866 6.812 5.173 1.00 64.38 94 PRO A C 1
ATOM 798 O O . PRO A 1 94 ? 4.037 7.186 5.196 1.00 64.38 94 PRO A O 1
ATOM 801 N N . HIS A 1 95 ? 2.484 5.666 5.748 1.00 66.38 95 HIS A N 1
ATOM 802 C CA . HIS A 1 95 ? 3.383 4.753 6.468 1.00 66.38 95 HIS A CA 1
ATOM 803 C C . HIS A 1 95 ? 3.953 3.633 5.585 1.00 66.38 95 HIS A C 1
ATOM 805 O O . HIS A 1 95 ? 4.485 2.641 6.089 1.00 66.38 95 HIS A O 1
ATOM 811 N N . PHE A 1 96 ? 3.853 3.778 4.261 1.00 61.03 96 PHE A N 1
ATOM 812 C CA . PHE A 1 96 ? 4.270 2.759 3.310 1.00 61.03 96 PHE A CA 1
ATOM 813 C C . PHE A 1 96 ? 5.786 2.546 3.340 1.00 61.03 96 PHE A C 1
ATOM 815 O O . PHE A 1 96 ? 6.567 3.351 2.829 1.00 61.03 96 PHE A O 1
ATOM 822 N N . ASN A 1 97 ? 6.205 1.418 3.907 1.00 57.19 97 ASN A N 1
ATOM 823 C CA . ASN A 1 97 ? 7.578 0.950 3.826 1.00 57.19 97 ASN A CA 1
ATOM 824 C C . ASN A 1 97 ? 7.609 -0.262 2.892 1.00 57.19 97 ASN A C 1
ATOM 826 O O . ASN A 1 97 ? 7.041 -1.304 3.211 1.00 57.19 97 ASN A O 1
ATOM 830 N N . TYR A 1 98 ? 8.232 -0.115 1.724 1.00 55.81 98 TYR A N 1
ATOM 831 C CA . TYR A 1 98 ? 8.440 -1.239 0.819 1.00 55.81 98 TYR A CA 1
ATOM 832 C C . TYR A 1 98 ? 9.789 -1.880 1.147 1.00 55.81 98 TYR A C 1
ATOM 834 O O . TYR A 1 98 ? 10.830 -1.223 1.088 1.00 55.81 98 TYR A O 1
ATOM 842 N N . ASP A 1 99 ? 9.780 -3.173 1.450 1.00 44.91 99 ASP A N 1
ATOM 843 C CA . ASP A 1 99 ? 10.966 -3.996 1.258 1.00 44.91 99 ASP A CA 1
ATOM 844 C C . ASP A 1 99 ? 10.858 -4.620 -0.132 1.00 44.91 99 ASP A C 1
ATOM 846 O O . ASP A 1 99 ? 9.924 -5.367 -0.421 1.00 44.91 99 ASP A O 1
ATOM 850 N N . ILE A 1 100 ? 11.802 -4.286 -1.022 1.00 44.22 100 ILE A N 1
ATOM 851 C CA . ILE A 1 100 ? 11.925 -4.949 -2.327 1.00 44.22 100 ILE A CA 1
ATOM 852 C C . ILE A 1 100 ? 12.435 -6.361 -2.054 1.00 44.22 100 ILE A C 1
ATOM 854 O O . ILE A 1 100 ? 13.638 -6.621 -2.104 1.00 44.22 100 ILE A O 1
ATOM 858 N N . GLN A 1 101 ? 11.530 -7.279 -1.744 1.00 41.88 101 GLN A N 1
ATOM 859 C CA . GLN A 1 101 ? 11.844 -8.692 -1.822 1.00 41.88 101 GLN A CA 1
ATOM 860 C C . GLN A 1 101 ? 11.641 -9.122 -3.269 1.00 41.88 101 GLN A C 1
ATOM 862 O O . GLN A 1 101 ? 10.536 -9.078 -3.805 1.00 41.88 101 GLN A O 1
ATOM 867 N N . ILE A 1 102 ? 12.732 -9.524 -3.920 1.00 42.94 102 ILE A N 1
ATOM 868 C CA . ILE A 1 102 ? 12.643 -10.322 -5.140 1.00 42.94 102 ILE A CA 1
ATOM 869 C C . ILE A 1 102 ? 12.119 -11.685 -4.687 1.00 42.94 102 ILE A C 1
ATOM 871 O O . ILE A 1 102 ? 12.894 -12.573 -4.341 1.00 42.94 102 ILE A O 1
ATOM 875 N N . ILE A 1 103 ? 10.799 -11.829 -4.611 1.00 44.06 103 ILE A N 1
ATOM 876 C CA . ILE A 1 103 ? 10.174 -13.128 -4.399 1.00 44.06 103 ILE A CA 1
ATOM 877 C C . ILE A 1 103 ? 10.182 -13.814 -5.761 1.00 44.06 103 ILE A C 1
ATOM 879 O O . ILE A 1 103 ? 9.332 -13.561 -6.611 1.00 44.06 103 ILE A O 1
ATOM 883 N N . ILE A 1 104 ? 11.182 -14.664 -5.989 1.00 44.72 104 ILE A N 1
ATOM 884 C CA . ILE A 1 104 ? 11.087 -15.683 -7.031 1.00 44.72 104 ILE A CA 1
ATOM 885 C C . ILE A 1 104 ? 10.046 -16.669 -6.510 1.00 44.72 104 ILE A C 1
ATOM 887 O O . ILE A 1 104 ? 10.361 -17.494 -5.658 1.00 44.72 104 ILE A O 1
ATOM 891 N N . PHE A 1 105 ? 8.797 -16.562 -6.963 1.00 37.34 105 PHE A N 1
ATOM 892 C CA . PHE A 1 105 ? 7.839 -17.641 -6.748 1.00 37.34 105 PHE A CA 1
ATOM 893 C C . PHE A 1 105 ? 8.372 -18.871 -7.491 1.00 37.34 105 PHE A C 1
ATOM 895 O O . PHE A 1 105 ? 8.516 -18.808 -8.716 1.00 37.34 105 PHE A O 1
ATOM 902 N N . PRO A 1 106 ? 8.670 -19.993 -6.813 1.00 38.81 106 PRO A N 1
ATOM 903 C CA . PRO A 1 106 ? 8.976 -21.234 -7.501 1.00 38.81 106 PRO A CA 1
ATOM 904 C C . PRO A 1 106 ? 7.669 -21.796 -8.078 1.00 38.81 106 PRO A C 1
ATOM 906 O O . PRO A 1 106 ? 7.096 -22.753 -7.570 1.00 38.81 106 PRO A O 1
ATOM 909 N N . LEU A 1 107 ? 7.170 -21.202 -9.163 1.00 43.66 107 LEU A N 1
ATOM 910 C CA . LEU A 1 107 ? 6.125 -21.789 -10.002 1.00 43.66 107 LEU A CA 1
ATOM 911 C C . LEU A 1 107 ? 6.761 -22.842 -10.915 1.00 43.66 107 LEU A C 1
ATOM 913 O O . LEU A 1 107 ? 6.792 -22.700 -12.132 1.00 43.66 107 LEU A O 1
ATOM 917 N N . LYS A 1 108 ? 7.341 -23.877 -10.311 1.00 43.28 108 LYS A N 1
ATOM 918 C CA . LYS A 1 108 ? 7.747 -25.125 -10.965 1.00 43.28 108 LYS A CA 1
ATOM 919 C C . LYS A 1 108 ? 8.091 -26.115 -9.858 1.00 43.28 108 LYS A C 1
ATOM 921 O O . LYS A 1 108 ? 9.106 -25.935 -9.196 1.00 43.28 108 LYS A O 1
ATOM 926 N N . ASN A 1 109 ? 7.210 -27.102 -9.665 1.00 39.31 109 ASN A N 1
ATOM 927 C CA . ASN A 1 109 ? 7.389 -28.383 -8.948 1.00 39.31 109 ASN A CA 1
ATOM 928 C C . ASN A 1 109 ? 6.324 -28.726 -7.892 1.00 39.31 109 ASN A C 1
ATOM 930 O O . ASN A 1 109 ? 6.455 -29.751 -7.233 1.00 39.31 109 ASN A O 1
ATOM 934 N N . ALA A 1 110 ? 5.220 -27.984 -7.780 1.00 39.88 110 ALA A N 1
ATOM 935 C CA . ALA A 1 110 ? 4.004 -28.572 -7.217 1.00 39.88 110 ALA A CA 1
ATOM 936 C C . ALA A 1 110 ? 3.306 -29.377 -8.324 1.00 39.88 110 ALA A C 1
ATOM 938 O O . ALA A 1 110 ? 2.413 -28.882 -9.012 1.00 39.88 110 ALA A O 1
ATOM 939 N N . SER A 1 111 ? 3.768 -30.607 -8.559 1.00 38.06 111 SER A N 1
ATOM 940 C CA . SER A 1 111 ? 2.946 -31.601 -9.244 1.00 38.06 111 SER A CA 1
ATOM 941 C C . SER A 1 111 ? 1.653 -31.737 -8.444 1.00 38.06 111 SER A C 1
ATOM 943 O O . SER A 1 111 ? 1.692 -32.155 -7.288 1.00 38.06 111 SER A O 1
ATOM 945 N N . PHE A 1 112 ? 0.524 -31.351 -9.036 1.00 39.88 112 PHE A N 1
ATOM 946 C CA . PHE A 1 112 ? -0.793 -31.705 -8.524 1.00 39.88 112 PHE A CA 1
ATOM 947 C C . PHE A 1 112 ? -0.873 -33.234 -8.477 1.00 39.88 112 PHE A C 1
ATOM 949 O O . PHE A 1 112 ? -1.072 -33.881 -9.504 1.00 39.88 112 PHE A O 1
ATOM 956 N N . ILE A 1 113 ? -0.662 -33.807 -7.294 1.00 35.06 113 ILE A N 1
ATOM 957 C CA . ILE A 1 113 ? -1.043 -35.187 -7.016 1.00 35.06 113 ILE A CA 1
ATOM 958 C C . ILE A 1 113 ? -2.566 -35.148 -6.881 1.00 35.06 113 ILE A C 1
ATOM 960 O O . ILE A 1 113 ? -3.095 -34.476 -5.995 1.00 35.06 113 ILE A O 1
ATOM 964 N N . ARG A 1 114 ? -3.235 -35.759 -7.861 1.00 36.16 114 ARG A N 1
ATOM 965 C CA . ARG A 1 114 ? -4.660 -36.094 -7.813 1.00 36.16 114 ARG A CA 1
ATOM 966 C C . ARG A 1 114 ? -4.905 -37.201 -6.802 1.00 36.16 114 ARG A C 1
ATOM 968 O O . ARG A 1 114 ? -4.018 -38.076 -6.694 1.00 36.16 114 ARG A O 1
#